Protein AF-A0A1X1D339-F1 (afdb_monomer_lite)

Secondary structure (DSSP, 8-state):
------------------SEEEEEEPPGGGSS--S-HHHHHHHHHHHHTT------SS-HHHHHHHHHHHHHHHHHHGGGS-HHHHHHSTT-EEEEEEE-TT--TT--PPPEEEE-TTSGGGGSHHHHHHHHHHHHHHHH-GGGSPPHHHHHTT--EEEEEEEEE-

Foldseek 3Di:
DDDDDPDDDPPPPPVPPPWFKDKDFDAPVPVLHDDAVVVVVVVVVCVVVVVDDCPDPDDPLLVVLLVQLRVVLRVQLGVVDDPVLLVVCAFQKFKKKFFPPPDDLPDPQFTAIDGSVNHPSCPDPSNVVSRVSSRVCSRPDPSNGRGSSNVVVPHGITMMMMGGHD

pLDDT: mean 77.89, std 17.39, range [32.56, 94.94]

Sequence (166 aa):
MKKVVVGALLLLATSSASAGLKIYQAPQDWLRSTGSAEEVRSYISDVDAGKFSSDSAYSPEVLKGINTYINALKTKIAPTFSAQDYKAFDNTLCKVSITTANTSPDDKSPPSVLSLNDFPENSRTGCIELTKNIEKLVGSSAELGFPASVKDNGLLSIDLIVSFTK

Radius of gyration: 19.2 Å; chains: 1; bounding box: 56×36×62 Å

Organism: NCBI:txid1076550

Structure (mmCIF, N/CA/C/O backbone):
data_AF-A0A1X1D339-F1
#
_entry.id   AF-A0A1X1D339-F1
#
loop_
_atom_site.group_PDB
_atom_site.id
_atom_site.type_symbol
_atom_site.label_atom_id
_atom_site.label_alt_id
_atom_site.label_comp_id
_atom_site.label_asym_id
_atom_site.label_entity_id
_atom_site.label_seq_id
_atom_site.pdbx_PDB_ins_code
_atom_site.Cartn_x
_atom_site.Cartn_y
_atom_site.Cartn_z
_atom_site.occupancy
_atom_site.B_iso_or_equiv
_atom_site.auth_seq_id
_atom_site.auth_comp_id
_atom_site.auth_asym_id
_atom_site.auth_atom_id
_atom_site.pdbx_PDB_model_num
ATOM 1 N N . MET A 1 1 ? 41.239 -20.056 44.310 1.00 40.09 1 MET A N 1
ATOM 2 C CA . MET A 1 1 ? 40.783 -19.754 42.935 1.00 40.09 1 MET A CA 1
ATOM 3 C C . MET A 1 1 ? 39.302 -19.395 42.998 1.00 40.09 1 MET A C 1
ATOM 5 O O . MET A 1 1 ? 38.499 -20.249 43.347 1.00 40.09 1 MET A O 1
ATOM 9 N N . LYS A 1 2 ? 38.958 -18.115 42.801 1.00 32.56 2 LYS A N 1
ATOM 10 C CA . LYS A 1 2 ? 37.579 -17.600 42.884 1.00 32.56 2 LYS A CA 1
ATOM 11 C C . LYS A 1 2 ? 36.835 -17.945 41.589 1.00 32.56 2 LYS A C 1
ATOM 13 O O . LYS A 1 2 ? 37.266 -17.516 40.526 1.00 32.56 2 LYS A O 1
ATOM 18 N N . LYS A 1 3 ? 35.737 -18.700 41.677 1.00 34.25 3 LYS A N 1
ATOM 19 C CA . LYS A 1 3 ? 34.774 -18.858 40.579 1.00 34.25 3 LYS A CA 1
ATOM 20 C C . LYS A 1 3 ? 33.665 -17.833 40.795 1.00 34.25 3 LYS A C 1
ATOM 22 O O . LYS A 1 3 ? 32.948 -17.907 41.787 1.00 34.25 3 LYS A O 1
ATOM 27 N N . VAL A 1 4 ? 33.588 -16.847 39.909 1.00 37.53 4 VAL A N 1
ATOM 28 C CA . VAL A 1 4 ? 32.503 -15.865 39.881 1.00 37.53 4 VAL A CA 1
ATOM 29 C C . VAL A 1 4 ? 31.305 -16.538 39.222 1.00 37.53 4 VAL A C 1
ATOM 31 O O . VAL A 1 4 ? 31.371 -16.927 38.059 1.00 37.53 4 VAL A O 1
ATOM 34 N N . VAL A 1 5 ? 30.228 -16.703 39.984 1.00 40.34 5 VAL A N 1
ATOM 35 C CA . VAL A 1 5 ? 28.902 -17.023 39.453 1.00 40.34 5 VAL A CA 1
ATOM 36 C C . VAL A 1 5 ? 28.328 -15.709 38.934 1.00 40.34 5 VAL A C 1
ATOM 38 O O . VAL A 1 5 ? 27.984 -14.832 39.723 1.00 40.34 5 VAL A O 1
ATOM 41 N N . VAL A 1 6 ? 28.283 -15.541 37.613 1.00 40.81 6 VAL A N 1
ATOM 42 C CA . VAL A 1 6 ? 27.571 -14.422 36.987 1.00 40.81 6 VAL A CA 1
ATOM 43 C C . VAL A 1 6 ? 26.097 -14.806 36.940 1.00 40.81 6 VAL A C 1
ATOM 45 O O . VAL A 1 6 ? 25.675 -15.627 36.129 1.00 40.81 6 VAL A O 1
ATOM 48 N N . GLY A 1 7 ? 25.351 -14.266 37.902 1.00 35.81 7 GLY A N 1
ATOM 49 C CA . GLY A 1 7 ? 23.902 -14.360 37.982 1.00 35.81 7 GLY A CA 1
ATOM 50 C C . GLY A 1 7 ? 23.216 -13.581 36.861 1.00 35.81 7 GLY A C 1
ATOM 51 O O . GLY A 1 7 ? 23.727 -12.584 36.357 1.00 35.81 7 GLY A O 1
ATOM 52 N N . ALA A 1 8 ? 22.051 -14.096 36.487 1.00 42.56 8 ALA A N 1
ATOM 53 C CA . ALA A 1 8 ? 21.194 -13.670 35.398 1.00 42.56 8 ALA A CA 1
ATOM 54 C C . ALA A 1 8 ? 20.855 -12.169 35.374 1.00 42.56 8 ALA A C 1
ATOM 56 O O . ALA A 1 8 ? 20.419 -11.604 36.373 1.00 42.56 8 ALA A O 1
ATOM 57 N N . LEU A 1 9 ? 20.879 -11.594 34.170 1.00 32.91 9 LEU A N 1
ATOM 58 C CA . LEU A 1 9 ? 19.876 -10.625 33.732 1.00 32.91 9 LEU A CA 1
ATOM 59 C C . LEU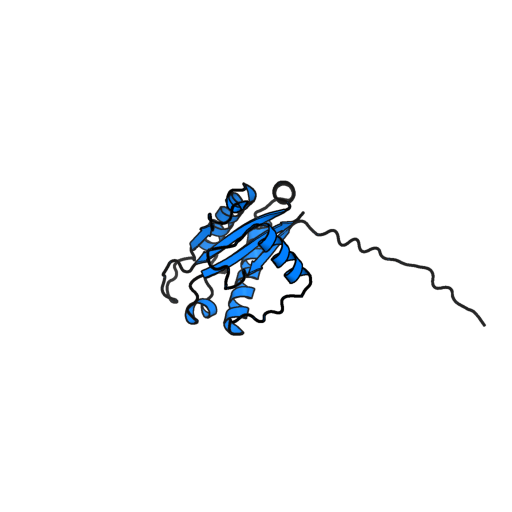 A 1 9 ? 19.319 -11.134 32.393 1.00 32.91 9 LEU A C 1
ATOM 61 O O . LEU A 1 9 ? 19.788 -10.765 31.319 1.00 32.91 9 LEU A O 1
ATOM 65 N N . LEU A 1 10 ? 18.334 -12.037 32.454 1.00 35.88 10 LEU A N 1
ATOM 66 C CA . LEU A 1 10 ? 17.432 -12.236 31.322 1.00 35.88 10 LEU A CA 1
ATOM 67 C C . LEU A 1 10 ? 16.571 -10.973 31.223 1.00 35.88 10 LEU A C 1
ATOM 69 O O . LEU A 1 10 ? 15.518 -10.866 31.848 1.00 35.88 10 LEU A O 1
ATOM 73 N N . LEU A 1 11 ? 17.047 -9.999 30.450 1.00 34.03 11 LEU A N 1
ATOM 74 C CA . LEU A 1 11 ? 16.193 -8.980 29.858 1.00 34.03 11 LEU A CA 1
ATOM 75 C C . LEU A 1 11 ? 15.260 -9.708 28.888 1.00 34.03 11 LEU A C 1
ATOM 77 O O . LEU A 1 11 ? 15.577 -9.894 27.716 1.00 34.03 11 LEU A O 1
ATOM 81 N N . LEU A 1 12 ? 14.115 -10.159 29.402 1.00 36.59 12 LEU A N 1
ATOM 82 C CA . LEU A 1 12 ? 12.940 -10.453 28.594 1.00 36.59 12 LEU A CA 1
ATOM 83 C C . LEU A 1 12 ? 12.499 -9.128 27.965 1.00 36.59 12 LEU A C 1
ATOM 85 O O . LEU A 1 12 ? 11.597 -8.451 28.455 1.00 36.59 12 LEU A O 1
ATOM 89 N N . ALA A 1 13 ? 13.171 -8.747 26.880 1.00 34.91 13 ALA A N 1
ATOM 90 C CA . ALA A 1 13 ? 12.606 -7.875 25.872 1.00 34.91 13 ALA A CA 1
ATOM 91 C C . ALA A 1 13 ? 11.403 -8.624 25.296 1.00 34.91 13 ALA A C 1
ATOM 93 O O . ALA A 1 13 ? 11.489 -9.327 24.293 1.00 34.91 13 ALA A O 1
ATOM 94 N N . THR A 1 14 ? 10.272 -8.521 25.989 1.00 35.84 14 THR A N 1
ATOM 95 C CA . THR A 1 14 ? 8.978 -8.707 25.357 1.00 35.84 14 THR A CA 1
ATOM 96 C C . THR A 1 14 ? 8.899 -7.579 24.343 1.00 35.84 14 THR A C 1
ATOM 98 O O . THR A 1 14 ? 8.638 -6.426 24.675 1.00 35.84 14 THR A O 1
ATOM 101 N N . SER A 1 15 ? 9.277 -7.886 23.103 1.00 36.88 15 SER A N 1
ATOM 102 C CA . SER A 1 15 ? 8.976 -7.046 21.959 1.00 36.88 15 SER A CA 1
ATOM 103 C C . SER A 1 15 ? 7.458 -6.999 21.875 1.00 36.88 15 SER A C 1
ATOM 105 O O . SER A 1 15 ? 6.837 -7.834 21.219 1.00 36.88 15 SER A O 1
ATOM 107 N N . SER A 1 16 ? 6.844 -6.088 22.623 1.00 41.06 16 SER A N 1
ATOM 108 C CA . SER A 1 16 ? 5.473 -5.683 22.389 1.00 41.06 16 SER A CA 1
ATOM 109 C C . SER A 1 16 ? 5.448 -5.265 20.929 1.00 41.06 16 SER A C 1
ATOM 111 O O . SER A 1 16 ? 6.051 -4.249 20.578 1.00 41.06 16 SER A O 1
ATOM 113 N N . ALA A 1 17 ? 4.868 -6.099 20.063 1.00 51.00 17 ALA A N 1
ATOM 114 C CA . ALA A 1 17 ? 4.574 -5.682 18.708 1.00 51.00 17 ALA A CA 1
ATOM 115 C C . ALA A 1 17 ? 3.769 -4.390 18.856 1.00 51.00 17 ALA A C 1
ATOM 117 O O . ALA A 1 17 ? 2.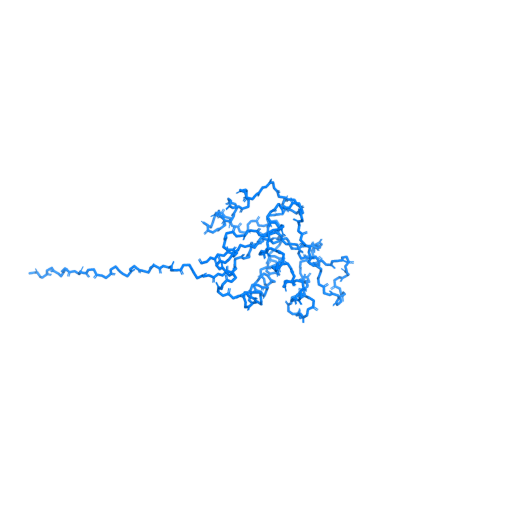736 -4.361 19.519 1.00 51.00 17 ALA A O 1
ATOM 118 N N . SER A 1 18 ? 4.344 -3.278 18.410 1.00 58.38 18 SER A N 1
ATOM 119 C CA . SER A 1 18 ? 3.654 -2.003 18.461 1.00 58.38 18 SER A CA 1
ATOM 120 C C . SER A 1 18 ? 2.535 -2.055 17.432 1.00 58.38 18 SER A C 1
ATOM 122 O O . SER A 1 18 ? 2.822 -2.345 16.265 1.00 58.38 18 SER A O 1
ATOM 124 N N . ALA A 1 19 ? 1.311 -1.724 17.846 1.00 73.62 19 ALA A N 1
ATOM 125 C CA . ALA A 1 19 ? 0.208 -1.464 16.936 1.00 73.62 19 ALA A CA 1
ATOM 126 C C . ALA A 1 19 ? 0.679 -0.630 15.735 1.00 73.62 19 ALA A C 1
ATOM 128 O O . ALA A 1 19 ? 1.401 0.359 15.898 1.00 73.62 19 ALA A O 1
ATOM 129 N N . GLY A 1 20 ? 0.310 -1.035 14.526 1.00 86.38 20 GLY A N 1
ATOM 130 C CA . GLY A 1 20 ? 0.813 -0.411 13.318 1.00 86.38 20 GLY A CA 1
ATOM 131 C C . GLY A 1 20 ? 0.257 -0.992 12.027 1.00 86.38 20 GLY A C 1
ATOM 132 O O . GLY A 1 20 ? -0.498 -1.964 12.004 1.00 86.38 20 GLY A O 1
ATOM 133 N N . LEU A 1 21 ? 0.655 -0.346 10.932 1.00 89.81 21 LEU A N 1
ATOM 134 C CA . LEU A 1 21 ? 0.445 -0.820 9.571 1.00 89.81 21 LEU A CA 1
ATOM 135 C C . LEU A 1 21 ? 1.736 -1.441 9.049 1.00 89.81 21 LEU A C 1
ATOM 137 O O . LEU A 1 21 ? 2.795 -0.798 9.023 1.00 89.81 21 LEU A O 1
ATOM 141 N N . LYS A 1 22 ? 1.636 -2.675 8.566 1.00 91.25 22 LYS A N 1
ATOM 142 C CA . LYS A 1 22 ? 2.656 -3.274 7.709 1.00 91.25 22 LYS A CA 1
ATOM 143 C C . LYS A 1 22 ? 2.188 -3.181 6.262 1.00 91.25 22 LYS A C 1
ATOM 145 O O . LYS A 1 22 ? 1.037 -3.485 5.969 1.00 91.25 22 LYS A O 1
ATOM 150 N N . ILE A 1 23 ? 3.073 -2.730 5.379 1.00 91.56 23 ILE A N 1
ATOM 151 C CA . ILE A 1 23 ? 2.812 -2.609 3.945 1.00 91.56 23 ILE A CA 1
ATOM 152 C C . ILE A 1 23 ? 3.854 -3.456 3.233 1.00 91.56 23 ILE A C 1
ATOM 154 O O . ILE A 1 23 ? 5.052 -3.263 3.436 1.00 91.56 23 ILE A O 1
ATOM 158 N N . TYR A 1 24 ? 3.378 -4.378 2.413 1.00 88.56 24 TYR A N 1
ATOM 159 C CA . TYR A 1 24 ? 4.169 -5.301 1.625 1.00 88.56 24 TYR A CA 1
ATOM 160 C C . TYR A 1 24 ? 3.910 -5.031 0.151 1.00 88.56 24 TYR A C 1
ATOM 162 O O . TYR A 1 24 ? 2.784 -4.733 -0.249 1.00 88.56 24 TYR A O 1
ATOM 170 N N . GLN A 1 25 ? 4.942 -5.179 -0.668 1.00 87.38 25 GLN A N 1
ATOM 171 C CA . GLN A 1 25 ? 4.748 -5.328 -2.101 1.00 87.38 25 GLN A CA 1
ATOM 172 C C . GLN A 1 25 ? 4.062 -6.676 -2.367 1.00 87.38 25 GLN A C 1
ATOM 174 O O . GLN A 1 25 ? 4.444 -7.679 -1.765 1.00 87.38 25 GLN A O 1
ATOM 179 N N . ALA A 1 26 ? 3.052 -6.715 -3.233 1.00 83.75 26 ALA A N 1
ATOM 180 C CA . ALA A 1 26 ? 2.465 -7.975 -3.677 1.00 83.75 26 ALA A CA 1
ATOM 181 C C . ALA A 1 26 ? 3.392 -8.685 -4.692 1.00 83.75 26 ALA A C 1
ATOM 183 O O . ALA A 1 26 ? 4.073 -8.004 -5.468 1.00 83.75 26 ALA A O 1
ATOM 184 N N . PRO A 1 27 ? 3.408 -10.030 -4.726 1.00 79.06 27 PRO A N 1
ATOM 185 C CA . PRO A 1 27 ? 4.054 -10.793 -5.795 1.00 79.06 27 PRO A CA 1
ATOM 186 C C . PRO A 1 27 ? 3.586 -10.361 -7.197 1.00 79.06 27 PRO A C 1
ATOM 188 O O . PRO A 1 27 ? 2.443 -9.941 -7.380 1.00 79.06 27 PRO A O 1
ATOM 191 N N . GLN A 1 28 ? 4.458 -10.449 -8.208 1.00 71.38 28 GLN A N 1
ATOM 192 C CA . GLN A 1 28 ? 4.129 -10.023 -9.582 1.00 71.38 28 GLN A CA 1
ATOM 193 C C . GLN A 1 28 ? 3.024 -10.865 -10.231 1.00 71.38 28 GLN A C 1
ATOM 195 O O . GLN A 1 28 ? 2.207 -10.356 -10.990 1.00 71.38 28 GLN A O 1
ATOM 200 N N . ASP A 1 29 ? 2.984 -12.158 -9.943 1.00 69.06 29 ASP A N 1
ATOM 201 C CA . ASP A 1 29 ? 1.944 -13.078 -10.401 1.00 69.06 29 ASP A CA 1
ATOM 202 C C . ASP A 1 29 ? 0.590 -12.816 -9.721 1.00 69.06 29 ASP A C 1
ATOM 204 O O . ASP A 1 29 ? -0.437 -13.333 -10.155 1.00 69.06 29 ASP A O 1
ATOM 208 N N . TRP A 1 30 ? 0.568 -11.964 -8.691 1.00 72.31 30 TRP A N 1
ATOM 209 C CA . TRP A 1 30 ? -0.633 -11.538 -7.976 1.00 72.31 30 TRP A CA 1
ATOM 210 C C . TRP A 1 30 ? -1.178 -10.198 -8.480 1.00 72.31 30 TRP A C 1
ATOM 212 O O . TRP A 1 30 ? -2.027 -9.585 -7.820 1.00 72.31 30 TRP A O 1
ATOM 222 N N . LEU A 1 31 ? -0.725 -9.732 -9.649 1.00 62.09 31 LEU A N 1
ATOM 223 C CA . LEU A 1 31 ? -1.280 -8.548 -10.297 1.00 62.09 31 LEU A CA 1
ATOM 224 C C . LEU A 1 31 ? -2.792 -8.722 -10.484 1.00 62.09 31 LEU A C 1
ATOM 226 O O . LEU A 1 31 ? -3.249 -9.615 -11.197 1.00 62.09 31 LEU A O 1
ATOM 230 N N . ARG A 1 32 ? -3.578 -7.859 -9.829 1.00 55.31 32 ARG A N 1
ATOM 231 C CA . ARG A 1 32 ? -5.055 -7.804 -9.921 1.00 55.31 32 ARG A CA 1
ATOM 232 C C . ARG A 1 32 ? -5.838 -9.078 -9.553 1.00 55.31 32 ARG A C 1
ATOM 234 O O . ARG A 1 32 ? -7.058 -9.022 -9.559 1.00 55.31 32 ARG A O 1
ATOM 241 N N . SER A 1 33 ? -5.200 -10.177 -9.147 1.00 56.25 33 SER A N 1
ATOM 242 C CA . SER A 1 33 ? -5.882 -11.359 -8.590 1.00 56.25 33 SER A CA 1
ATOM 243 C C . SER A 1 33 ? -5.047 -12.008 -7.483 1.00 56.25 33 SER A C 1
ATOM 245 O O . SER A 1 33 ? -3.828 -11.878 -7.462 1.00 56.25 33 SER A O 1
ATOM 247 N N . THR A 1 34 ? -5.697 -12.618 -6.500 1.00 59.88 34 THR A N 1
ATOM 248 C CA . THR A 1 34 ? -5.060 -13.357 -5.394 1.00 59.88 34 THR A CA 1
ATOM 249 C C . THR A 1 34 ? -5.985 -14.496 -5.021 1.00 59.88 34 THR A C 1
ATOM 251 O O . THR A 1 34 ? -7.188 -14.262 -4.920 1.00 59.88 34 THR A O 1
ATOM 254 N N . GLY A 1 35 ? -5.440 -15.698 -4.828 1.00 60.91 35 GLY A N 1
ATOM 255 C CA . GLY A 1 35 ? -6.247 -16.908 -4.676 1.00 60.91 35 GLY A CA 1
ATOM 256 C C . GLY A 1 35 ? -7.069 -16.967 -3.382 1.00 60.91 35 GLY A C 1
ATOM 257 O O . GLY A 1 35 ? -8.169 -17.514 -3.403 1.00 60.91 35 GLY A O 1
ATOM 258 N N . SER A 1 36 ? -6.604 -16.363 -2.278 1.00 76.56 36 SER A N 1
ATOM 259 C CA . SER A 1 36 ? -7.297 -16.393 -0.979 1.00 76.56 36 SER A CA 1
ATOM 260 C C . SER A 1 36 ? -6.613 -15.522 0.087 1.00 76.56 36 SER A C 1
ATOM 262 O O . SER A 1 36 ? -5.488 -15.051 -0.089 1.00 76.56 36 SER A O 1
ATOM 264 N N . ALA A 1 37 ? -7.277 -15.309 1.227 1.00 82.31 37 ALA A N 1
ATOM 265 C CA . ALA A 1 37 ? -6.675 -14.616 2.366 1.00 82.31 37 ALA A CA 1
ATOM 266 C C . ALA A 1 37 ? -5.644 -15.485 3.107 1.00 82.31 37 ALA A C 1
ATOM 268 O O . ALA A 1 37 ? -4.703 -14.967 3.707 1.00 82.31 37 ALA A O 1
ATOM 269 N N . GLU A 1 38 ? -5.801 -16.804 3.060 1.00 85.12 38 GLU A N 1
ATOM 270 C CA . GLU A 1 38 ? -4.864 -17.791 3.588 1.00 85.12 38 GLU A CA 1
ATOM 271 C C . GLU A 1 38 ? -3.516 -17.719 2.863 1.00 85.12 38 GLU A C 1
ATOM 273 O O . GLU A 1 38 ? -2.473 -17.661 3.516 1.00 85.12 38 GLU A O 1
ATOM 278 N N . GLU A 1 39 ? -3.524 -17.633 1.530 1.00 84.56 39 GLU A N 1
ATOM 279 C CA . GLU A 1 39 ? -2.301 -17.451 0.739 1.00 84.56 39 GLU A CA 1
ATOM 280 C C . GLU A 1 39 ? -1.605 -16.131 1.072 1.00 84.56 39 GLU A C 1
ATOM 282 O O . GLU A 1 39 ? -0.391 -16.111 1.277 1.00 84.56 39 GLU A O 1
ATOM 287 N N . VAL A 1 40 ? -2.362 -15.037 1.215 1.00 86.25 40 VAL A N 1
ATOM 288 C CA . VAL A 1 40 ? -1.809 -13.734 1.622 1.00 86.25 40 VAL A CA 1
ATOM 289 C C . VAL A 1 40 ? -1.160 -13.816 3.010 1.00 86.25 40 VAL A C 1
ATOM 291 O O . VAL A 1 40 ? -0.065 -13.286 3.204 1.00 86.25 40 VAL A O 1
ATOM 294 N N . ARG A 1 41 ? -1.785 -14.507 3.974 1.00 88.00 41 ARG A N 1
ATOM 295 C CA . ARG A 1 41 ? -1.204 -14.727 5.313 1.00 88.00 41 ARG A CA 1
ATOM 296 C C . ARG A 1 41 ? 0.080 -15.547 5.254 1.00 88.00 41 ARG A C 1
ATOM 298 O O . ARG A 1 41 ? 1.045 -15.191 5.928 1.00 88.00 41 ARG A O 1
ATOM 305 N N . SER A 1 42 ? 0.100 -16.614 4.455 1.00 87.88 42 SER A N 1
ATOM 306 C CA . SER A 1 42 ? 1.299 -17.438 4.262 1.00 87.88 42 SER A CA 1
ATOM 307 C C . SER A 1 42 ? 2.441 -16.611 3.678 1.00 87.88 42 SER A C 1
ATOM 309 O O . SER A 1 42 ? 3.545 -16.629 4.216 1.00 87.88 42 SER A O 1
ATOM 311 N N . TYR A 1 43 ? 2.154 -15.818 2.642 1.00 86.25 43 TYR A N 1
ATOM 312 C CA . TYR A 1 43 ? 3.119 -14.908 2.033 1.00 86.25 43 TYR A CA 1
ATOM 313 C C . TYR A 1 43 ? 3.710 -13.932 3.057 1.00 86.25 43 TYR A C 1
ATOM 315 O O . TYR A 1 43 ? 4.928 -13.854 3.198 1.00 86.25 43 TYR A O 1
ATOM 323 N N . ILE A 1 44 ? 2.863 -13.239 3.827 1.00 87.38 44 ILE A N 1
ATOM 324 C CA . ILE A 1 44 ? 3.317 -12.313 4.877 1.00 87.38 44 ILE A CA 1
ATOM 325 C C . ILE A 1 44 ? 4.216 -13.031 5.890 1.00 87.38 44 ILE A C 1
ATOM 327 O O . ILE A 1 44 ? 5.275 -12.514 6.243 1.00 87.38 44 ILE A O 1
ATOM 331 N N . SER A 1 45 ? 3.816 -14.223 6.342 1.00 88.69 45 SER A N 1
ATOM 332 C CA . SER A 1 45 ? 4.594 -15.009 7.303 1.00 88.69 45 SER A CA 1
ATOM 333 C C . SER A 1 45 ? 5.973 -15.384 6.760 1.00 88.69 45 SER A C 1
ATOM 335 O O . SER A 1 45 ? 6.948 -15.379 7.511 1.00 88.69 45 SER A O 1
ATOM 337 N N . ASP A 1 46 ? 6.070 -15.731 5.480 1.00 87.56 46 ASP A N 1
ATOM 338 C CA . ASP A 1 46 ? 7.336 -16.089 4.847 1.00 87.56 46 ASP A CA 1
ATOM 339 C C . ASP A 1 46 ? 8.230 -14.863 4.607 1.00 87.56 46 ASP A C 1
ATOM 341 O O . ASP A 1 46 ? 9.445 -14.949 4.809 1.00 87.56 46 ASP A O 1
ATOM 345 N N . VAL A 1 47 ? 7.650 -13.710 4.249 1.00 84.75 47 VAL A N 1
ATOM 346 C CA . VAL A 1 47 ? 8.384 -12.437 4.135 1.00 84.75 47 VAL A CA 1
ATOM 347 C C . VAL A 1 47 ? 8.938 -12.008 5.493 1.00 84.75 47 VAL A C 1
ATOM 349 O O . VAL A 1 47 ? 10.130 -11.724 5.599 1.00 84.75 47 VAL A O 1
ATOM 352 N N . ASP A 1 48 ? 8.115 -12.014 6.544 1.00 86.12 48 ASP A N 1
ATOM 353 C CA . ASP A 1 48 ? 8.539 -11.656 7.905 1.00 86.12 48 ASP A CA 1
ATOM 354 C C . ASP A 1 48 ? 9.613 -12.624 8.446 1.00 86.12 48 ASP A C 1
ATOM 356 O O . ASP A 1 48 ? 10.469 -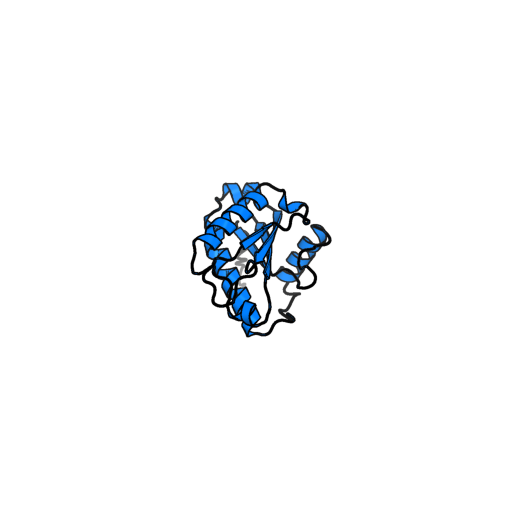12.226 9.236 1.00 86.12 48 ASP A O 1
ATOM 360 N N . ALA A 1 49 ? 9.613 -13.882 7.989 1.00 87.25 49 ALA A N 1
ATOM 361 C CA . ALA A 1 49 ? 10.645 -14.874 8.296 1.00 87.25 49 ALA A CA 1
ATOM 362 C C . ALA A 1 49 ? 11.925 -14.732 7.443 1.00 87.25 49 ALA A C 1
ATOM 364 O O . ALA A 1 49 ? 12.839 -15.546 7.581 1.00 87.25 49 ALA A O 1
ATOM 365 N N . GLY A 1 50 ? 11.999 -13.737 6.552 1.00 82.31 50 GLY A N 1
ATOM 366 C CA . GLY A 1 50 ? 13.144 -13.506 5.669 1.00 82.31 50 GLY A CA 1
ATOM 367 C C . GLY A 1 50 ? 13.326 -14.571 4.584 1.00 82.31 50 GLY A C 1
ATOM 368 O O . GLY A 1 50 ? 14.408 -14.673 4.012 1.00 82.31 50 GLY A O 1
ATOM 369 N N . LYS A 1 51 ? 12.296 -15.382 4.305 1.00 77.25 51 LYS A N 1
ATOM 370 C CA . LYS A 1 51 ? 12.352 -16.446 3.287 1.00 77.25 51 LYS A CA 1
ATOM 371 C C . LYS A 1 51 ? 12.164 -15.927 1.865 1.00 77.25 51 LYS A C 1
ATOM 373 O O . LYS A 1 51 ? 12.471 -16.639 0.916 1.00 77.25 51 LYS A O 1
ATOM 378 N N . PH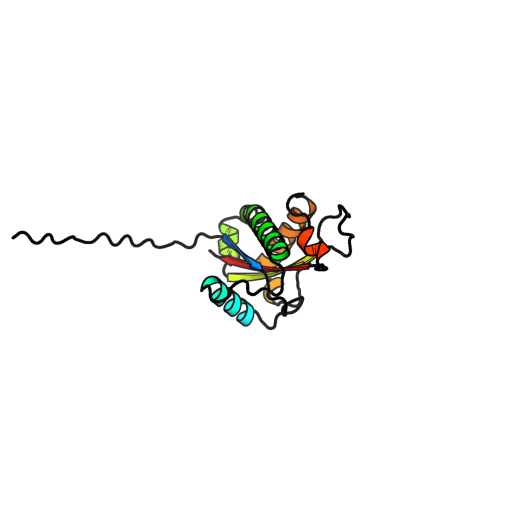E A 1 52 ? 11.676 -14.700 1.725 1.00 67.06 52 PHE A N 1
ATOM 379 C CA . PHE A 1 52 ? 11.682 -13.971 0.467 1.00 67.06 52 PHE A CA 1
ATOM 380 C C . PHE A 1 52 ? 12.886 -13.027 0.455 1.00 67.06 52 PHE A C 1
ATOM 382 O O . PHE A 1 52 ? 12.876 -11.991 1.123 1.00 67.06 52 PHE A O 1
ATOM 389 N N . SER A 1 53 ? 13.930 -13.371 -0.303 1.00 55.03 53 SER A N 1
ATOM 390 C CA . SER A 1 53 ? 14.853 -12.352 -0.802 1.00 55.03 53 SER A CA 1
ATOM 391 C C . SER A 1 53 ? 14.129 -11.556 -1.880 1.00 55.03 53 SER A C 1
ATOM 393 O O . SER A 1 53 ? 13.223 -12.065 -2.543 1.00 55.03 53 SER A O 1
ATOM 395 N N . SER A 1 54 ? 14.506 -10.294 -2.069 1.00 51.34 54 SER A N 1
ATOM 396 C CA . SER A 1 54 ? 14.082 -9.514 -3.228 1.00 51.34 54 SER A CA 1
ATOM 397 C C . SER A 1 54 ? 14.717 -10.080 -4.509 1.00 51.34 54 SER A C 1
ATOM 399 O O . SER A 1 54 ? 15.420 -9.366 -5.217 1.00 51.34 54 SER A O 1
ATOM 401 N N . ASP A 1 55 ? 14.456 -11.342 -4.842 1.00 44.12 55 ASP A N 1
ATOM 402 C CA . ASP A 1 55 ? 14.657 -11.934 -6.168 1.00 44.12 55 ASP A CA 1
ATOM 403 C C . ASP A 1 55 ? 13.544 -11.425 -7.091 1.00 44.12 55 ASP A C 1
ATOM 405 O O . ASP A 1 55 ? 12.893 -12.157 -7.834 1.00 44.12 55 ASP A O 1
ATOM 409 N N . SER A 1 56 ? 13.248 -10.130 -6.980 1.00 58.03 56 SER A N 1
ATOM 410 C CA . SER A 1 56 ? 12.224 -9.515 -7.784 1.00 58.03 56 SER A CA 1
ATOM 411 C C . SER A 1 56 ? 12.717 -9.540 -9.221 1.00 58.03 56 SER A C 1
ATOM 413 O O . SER A 1 56 ? 13.852 -9.145 -9.487 1.00 58.03 56 SER A O 1
ATOM 415 N N . ALA A 1 57 ? 11.845 -9.883 -10.160 1.00 63.75 57 ALA A N 1
ATOM 416 C CA . ALA A 1 57 ? 12.105 -9.703 -11.584 1.00 63.75 57 ALA A CA 1
ATOM 417 C C . ALA A 1 57 ? 12.270 -8.217 -11.996 1.00 63.75 57 ALA A C 1
ATOM 419 O O . ALA A 1 57 ? 12.324 -7.900 -13.181 1.00 63.75 57 ALA A O 1
ATOM 420 N N . TYR A 1 58 ? 12.330 -7.290 -11.033 1.00 77.19 58 TYR A N 1
ATOM 421 C CA . TYR A 1 58 ? 12.565 -5.873 -11.244 1.00 77.19 58 TYR A CA 1
ATOM 422 C C . TYR A 1 58 ? 14.049 -5.525 -11.168 1.00 77.19 58 TYR A C 1
ATOM 424 O O . TYR A 1 58 ? 14.812 -6.085 -10.380 1.00 77.19 58 TYR A O 1
ATOM 432 N N . SER A 1 59 ? 14.450 -4.529 -11.957 1.00 85.50 59 SER A N 1
ATOM 433 C CA . SER A 1 59 ? 15.784 -3.951 -11.850 1.00 85.50 59 SER A CA 1
ATOM 434 C C . SER A 1 59 ? 15.994 -3.301 -10.468 1.00 85.50 59 SER A C 1
ATOM 436 O O . SER A 1 59 ? 15.027 -2.864 -9.829 1.00 85.50 59 SER A O 1
ATOM 438 N N . PRO A 1 60 ? 17.249 -3.166 -9.997 1.00 87.19 60 PRO A N 1
ATOM 439 C CA . PRO A 1 60 ? 17.547 -2.507 -8.722 1.00 87.19 60 PRO A CA 1
ATOM 440 C C . PRO A 1 60 ? 16.973 -1.086 -8.605 1.00 87.19 60 PRO A C 1
ATOM 442 O O . PRO A 1 60 ? 16.609 -0.642 -7.516 1.00 87.19 60 PRO A O 1
ATOM 445 N N . GL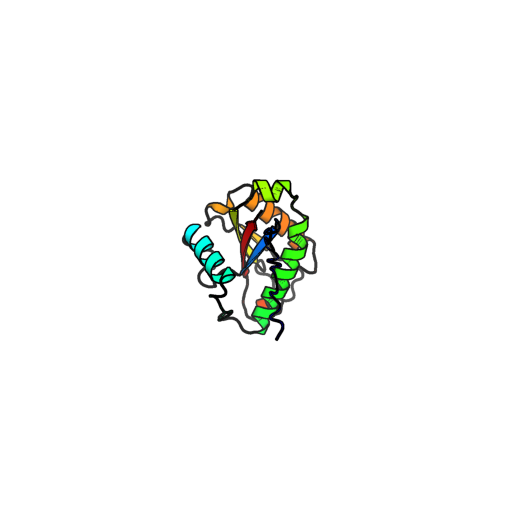U A 1 61 ? 16.870 -0.368 -9.724 1.00 87.06 61 GLU A N 1
ATOM 446 C CA . GLU A 1 61 ? 16.328 0.989 -9.774 1.00 87.06 61 GLU A CA 1
ATOM 447 C C . GLU A 1 61 ? 14.808 1.024 -9.556 1.00 87.06 61 GLU A C 1
ATOM 449 O O . GLU A 1 61 ? 14.304 1.842 -8.778 1.00 87.06 61 GLU A O 1
ATOM 454 N N . VAL A 1 62 ? 14.083 0.098 -10.189 1.00 87.12 62 VAL A N 1
ATOM 455 C CA . VAL A 1 62 ? 12.638 -0.081 -9.994 1.00 87.12 62 VAL A CA 1
ATOM 456 C C . VAL A 1 62 ? 12.358 -0.478 -8.547 1.00 87.12 62 VAL A C 1
ATOM 458 O O . VAL A 1 62 ? 11.530 0.150 -7.889 1.00 87.12 62 VAL A O 1
ATOM 461 N N . LEU A 1 63 ? 13.103 -1.450 -8.011 1.00 86.50 63 LEU A N 1
ATOM 462 C CA . LEU A 1 63 ? 13.000 -1.868 -6.611 1.00 86.50 63 LEU A CA 1
ATOM 463 C C . LEU A 1 63 ? 13.204 -0.707 -5.639 1.00 86.50 63 LEU A C 1
ATOM 465 O O . LEU A 1 63 ? 12.427 -0.524 -4.700 1.00 86.50 63 LEU A O 1
ATOM 469 N N . LYS A 1 64 ? 14.243 0.101 -5.862 1.00 88.94 64 LYS A N 1
ATOM 470 C CA . LYS A 1 64 ? 14.512 1.284 -5.042 1.00 88.94 64 LYS A CA 1
ATOM 471 C C . LYS A 1 64 ? 13.351 2.279 -5.107 1.00 88.94 64 LYS A C 1
ATOM 473 O O . LYS A 1 64 ? 12.973 2.821 -4.066 1.00 88.94 64 LYS A O 1
ATOM 478 N N . GLY A 1 65 ? 12.774 2.495 -6.290 1.00 89.19 65 GLY A N 1
ATOM 479 C CA . GLY A 1 65 ? 11.597 3.344 -6.484 1.00 89.19 65 GLY A CA 1
ATOM 480 C C . GLY A 1 65 ? 10.383 2.849 -5.696 1.00 89.19 65 GLY A C 1
ATOM 481 O O . GLY A 1 65 ? 9.809 3.611 -4.916 1.00 89.19 65 GLY A O 1
ATOM 482 N N . ILE A 1 66 ? 10.047 1.561 -5.822 1.00 88.88 66 ILE A N 1
ATOM 483 C CA . ILE A 1 66 ? 8.929 0.928 -5.102 1.00 88.88 66 ILE A CA 1
ATOM 484 C C . ILE A 1 66 ? 9.133 1.020 -3.586 1.00 88.88 66 ILE A C 1
ATOM 486 O O . ILE A 1 66 ? 8.241 1.472 -2.871 1.00 88.88 66 ILE A O 1
ATOM 490 N N . ASN A 1 67 ? 10.316 0.661 -3.085 1.00 89.62 67 ASN A N 1
ATOM 491 C CA . ASN A 1 67 ? 10.607 0.699 -1.650 1.00 89.62 67 ASN A CA 1
ATOM 492 C C . ASN A 1 67 ? 10.544 2.122 -1.083 1.00 89.62 67 ASN A C 1
ATOM 494 O O . ASN A 1 67 ? 10.025 2.335 0.013 1.00 89.62 67 ASN A O 1
ATOM 498 N N . THR A 1 68 ? 11.039 3.110 -1.833 1.00 91.12 68 THR A N 1
ATOM 499 C CA . THR A 1 68 ? 10.942 4.525 -1.444 1.00 91.12 68 THR A CA 1
ATOM 500 C C . THR A 1 68 ? 9.480 4.953 -1.341 1.00 91.12 68 THR A C 1
ATOM 502 O O . THR A 1 68 ? 9.087 5.552 -0.341 1.00 91.12 68 THR A O 1
ATOM 505 N N . TYR A 1 69 ? 8.663 4.576 -2.326 1.00 90.50 69 TYR A N 1
ATOM 506 C CA . TYR A 1 69 ? 7.231 4.858 -2.335 1.00 90.50 69 TYR A CA 1
ATOM 507 C C . TYR A 1 69 ? 6.500 4.208 -1.154 1.00 90.50 69 TYR A C 1
ATOM 509 O O . TYR A 1 69 ? 5.775 4.887 -0.430 1.00 90.50 69 TYR A O 1
ATOM 517 N N . ILE A 1 70 ? 6.727 2.913 -0.906 1.00 91.38 70 ILE A N 1
ATOM 518 C CA . ILE A 1 70 ? 6.115 2.178 0.213 1.00 91.38 70 ILE A CA 1
ATOM 519 C C . ILE A 1 70 ? 6.482 2.820 1.554 1.00 91.38 70 ILE A C 1
ATOM 521 O O . ILE A 1 70 ? 5.612 2.998 2.407 1.00 91.38 70 ILE A O 1
ATOM 525 N N . ASN A 1 71 ? 7.743 3.215 1.743 1.00 91.56 71 ASN A N 1
ATOM 526 C CA . ASN A 1 71 ? 8.189 3.874 2.971 1.00 91.56 71 ASN A CA 1
ATOM 527 C C . ASN A 1 71 ? 7.535 5.249 3.168 1.00 91.56 71 ASN A C 1
ATOM 529 O O . ASN A 1 71 ? 7.100 5.571 4.280 1.00 91.56 71 ASN A O 1
ATOM 533 N N . ALA A 1 72 ? 7.425 6.046 2.101 1.00 91.81 72 ALA A N 1
ATOM 534 C CA . ALA A 1 72 ? 6.726 7.327 2.135 1.00 91.81 72 ALA A CA 1
ATOM 535 C C . ALA A 1 72 ? 5.238 7.138 2.465 1.00 91.81 72 ALA A C 1
ATOM 537 O O . ALA A 1 72 ? 4.710 7.812 3.355 1.00 91.81 72 ALA A O 1
ATOM 538 N N . LEU A 1 73 ? 4.581 6.171 1.815 1.00 92.62 73 LEU A N 1
ATOM 539 C CA . LEU A 1 73 ? 3.185 5.831 2.068 1.00 92.62 73 LEU A CA 1
ATOM 540 C C . LEU A 1 73 ? 2.987 5.407 3.521 1.00 92.62 73 LEU A C 1
ATOM 542 O O . LEU A 1 73 ? 2.166 6.009 4.207 1.00 92.62 73 LEU A O 1
ATOM 546 N N . LYS A 1 74 ? 3.780 4.447 4.017 1.00 92.38 74 LYS A N 1
ATOM 547 C CA . LYS A 1 74 ? 3.725 3.945 5.399 1.00 92.38 74 LYS A CA 1
ATOM 548 C C . LYS A 1 74 ? 3.821 5.076 6.422 1.00 92.38 74 LYS A C 1
ATOM 550 O O . LYS A 1 74 ? 3.021 5.133 7.353 1.00 92.38 74 LYS A O 1
ATOM 555 N N . THR A 1 75 ? 4.771 5.986 6.226 1.00 91.25 75 THR A N 1
ATOM 556 C CA . THR A 1 75 ? 5.010 7.121 7.129 1.00 91.25 75 THR A CA 1
ATOM 557 C C . THR A 1 75 ? 3.811 8.068 7.190 1.00 91.25 75 THR A C 1
ATOM 559 O O . THR A 1 75 ? 3.516 8.622 8.246 1.00 91.25 75 THR A O 1
ATOM 562 N N . LYS A 1 76 ? 3.096 8.244 6.074 1.00 92.38 76 LYS A N 1
ATOM 563 C CA . LYS A 1 76 ? 1.958 9.167 5.971 1.00 92.38 76 LYS A CA 1
ATOM 564 C C . LYS A 1 76 ? 0.617 8.545 6.342 1.00 92.38 76 LYS A C 1
ATOM 566 O O . LYS A 1 76 ? -0.242 9.258 6.847 1.00 92.38 76 LYS A O 1
ATOM 571 N N . ILE A 1 77 ? 0.433 7.250 6.091 1.00 93.50 77 ILE A N 1
ATOM 572 C CA . ILE A 1 77 ? -0.826 6.547 6.356 1.00 93.50 77 ILE A CA 1
ATOM 573 C C . ILE A 1 77 ? -0.941 6.095 7.814 1.00 93.50 77 ILE A C 1
ATOM 575 O O . ILE A 1 77 ? -2.019 6.165 8.387 1.00 93.50 77 ILE A O 1
ATOM 579 N N . ALA A 1 78 ? 0.153 5.688 8.467 1.00 91.44 78 ALA A N 1
ATOM 580 C CA . ALA A 1 78 ? 0.086 5.225 9.855 1.00 91.44 78 ALA A CA 1
ATOM 581 C C . ALA A 1 78 ? -0.515 6.260 10.841 1.00 91.44 78 ALA A C 1
ATOM 583 O O . ALA A 1 78 ? -1.319 5.861 11.686 1.00 91.44 78 ALA A O 1
ATOM 584 N N . PRO A 1 79 ? -0.224 7.574 10.735 1.00 91.50 79 PRO A N 1
ATOM 585 C CA . PRO A 1 79 ? -0.828 8.592 11.597 1.00 91.50 79 PRO A CA 1
ATOM 586 C C . PRO A 1 79 ? -2.317 8.864 11.341 1.00 91.50 79 PRO A C 1
ATOM 588 O O . PRO A 1 79 ? -2.933 9.570 12.135 1.00 91.50 79 PRO A O 1
ATOM 591 N N . THR A 1 80 ? -2.909 8.359 10.248 1.00 93.94 80 THR A N 1
ATOM 592 C CA . THR A 1 80 ? -4.342 8.571 9.965 1.00 93.94 80 THR A CA 1
ATOM 593 C C . THR A 1 80 ? -5.248 7.639 10.766 1.00 93.94 80 THR A C 1
ATOM 595 O O . THR A 1 80 ? -6.463 7.787 10.699 1.00 93.94 80 THR A O 1
ATOM 598 N N . PHE A 1 81 ? -4.669 6.682 11.496 1.00 93.38 81 PHE A N 1
ATOM 599 C CA . PHE A 1 81 ? -5.377 5.703 12.312 1.00 93.38 81 PHE A CA 1
ATOM 600 C C . PHE A 1 81 ? -5.034 5.884 13.789 1.00 93.38 81 PHE A C 1
ATOM 602 O O . PHE A 1 81 ? -3.872 6.041 14.170 1.00 93.38 81 PHE A O 1
ATOM 609 N N . SER A 1 82 ? -6.058 5.849 14.633 1.00 92.88 82 SER A N 1
ATOM 610 C CA . SER A 1 82 ? -5.927 5.900 16.084 1.00 92.88 82 SER A CA 1
ATOM 611 C C . SER A 1 82 ? -5.583 4.528 16.670 1.00 92.88 82 SER A C 1
ATOM 613 O O . SER A 1 82 ? -5.776 3.486 16.047 1.00 92.88 82 SER A O 1
ATOM 615 N N . ALA A 1 83 ? -5.144 4.499 17.931 1.00 90.94 83 ALA A N 1
ATOM 616 C CA . ALA A 1 83 ? -4.945 3.244 18.663 1.00 90.94 83 ALA A CA 1
ATOM 617 C C . ALA A 1 83 ? -6.224 2.382 18.745 1.00 90.94 83 ALA A C 1
ATOM 619 O O . ALA A 1 83 ? -6.144 1.154 18.809 1.00 90.94 83 ALA A O 1
ATOM 620 N N . GLN A 1 84 ? -7.405 3.012 18.742 1.00 92.38 84 GLN A N 1
ATOM 621 C CA . GLN A 1 84 ? -8.680 2.298 18.728 1.00 92.38 84 GLN A CA 1
ATOM 622 C C . GLN A 1 84 ? -8.936 1.642 17.369 1.00 92.38 84 GLN A C 1
ATOM 624 O O . GLN A 1 84 ? -9.383 0.496 17.345 1.00 92.38 84 GLN A O 1
ATOM 629 N N . ASP A 1 85 ? -8.578 2.311 16.275 1.00 93.75 85 ASP A N 1
ATOM 630 C CA . ASP A 1 85 ? -8.697 1.768 14.918 1.00 93.75 85 ASP A CA 1
ATOM 631 C C . ASP A 1 85 ? -7.772 0.564 14.739 1.00 93.75 85 ASP A C 1
ATOM 633 O O . ASP A 1 85 ? -8.214 -0.494 14.302 1.00 93.75 85 ASP A O 1
ATOM 637 N N . TYR A 1 86 ? -6.519 0.659 15.201 1.00 92.12 86 TYR A N 1
ATOM 638 C CA . TYR A 1 86 ? -5.590 -0.477 15.196 1.00 92.12 86 TYR A CA 1
ATOM 639 C C . TYR A 1 86 ? -6.120 -1.689 15.965 1.00 92.12 86 TYR A C 1
ATOM 641 O O . TYR A 1 86 ? -5.917 -2.827 15.552 1.00 92.12 86 TYR A O 1
ATOM 649 N N . LYS A 1 87 ? -6.837 -1.460 17.070 1.00 91.38 87 LYS A N 1
ATOM 650 C CA . LYS A 1 87 ? -7.488 -2.536 17.823 1.00 91.38 87 LYS A CA 1
ATOM 651 C C . LYS A 1 87 ? -8.726 -3.081 17.105 1.00 91.38 87 LYS A C 1
ATOM 653 O O . LYS A 1 87 ? -8.971 -4.281 17.178 1.00 91.38 87 LYS A O 1
ATOM 658 N N . ALA A 1 88 ? -9.522 -2.222 16.473 1.00 92.69 88 ALA A N 1
ATOM 659 C CA . ALA A 1 88 ? -10.752 -2.605 15.782 1.00 92.69 88 ALA A CA 1
ATOM 660 C C . ALA A 1 88 ? -10.478 -3.358 14.472 1.00 92.69 88 ALA A C 1
ATOM 662 O O . ALA A 1 88 ? -11.237 -4.252 14.101 1.00 92.69 88 ALA A O 1
ATOM 663 N N . PHE A 1 89 ? -9.391 -3.007 13.788 1.00 93.06 89 PHE A N 1
ATOM 664 C CA . PHE A 1 89 ? -9.017 -3.555 12.489 1.00 93.06 89 PHE A CA 1
ATOM 665 C C . PHE A 1 89 ? -7.914 -4.608 12.576 1.00 93.06 89 PHE A C 1
ATOM 667 O O . PHE A 1 89 ? -7.430 -5.045 11.538 1.00 93.06 89 PHE A O 1
ATOM 674 N N . ASP A 1 90 ? -7.536 -5.056 13.772 1.00 90.69 90 ASP A N 1
ATOM 675 C CA . ASP A 1 90 ? -6.503 -6.076 13.958 1.00 90.69 90 ASP A CA 1
ATOM 676 C C . ASP A 1 90 ? -6.742 -7.319 13.075 1.00 90.69 90 ASP A C 1
ATOM 678 O O . ASP A 1 90 ? -7.879 -7.772 12.888 1.00 90.69 90 ASP A O 1
ATOM 682 N N . ASN A 1 91 ? -5.665 -7.854 12.494 1.00 86.94 91 ASN A N 1
ATOM 683 C CA . ASN A 1 91 ? -5.681 -8.956 11.521 1.00 86.94 91 ASN A CA 1
ATOM 684 C C . ASN A 1 91 ? -6.513 -8.696 10.248 1.00 86.94 91 ASN A C 1
ATOM 686 O O . ASN A 1 91 ? -6.906 -9.643 9.558 1.00 86.94 91 ASN A O 1
ATOM 690 N N . THR A 1 92 ? -6.824 -7.436 9.934 1.00 91.19 92 THR A N 1
ATOM 691 C CA . THR A 1 92 ? -7.407 -7.063 8.639 1.00 91.19 92 THR A CA 1
ATOM 692 C C . THR A 1 92 ? -6.316 -7.010 7.585 1.00 91.19 92 THR A C 1
ATOM 694 O O . THR A 1 92 ? -5.315 -6.309 7.758 1.00 91.19 92 THR A O 1
ATOM 697 N N . LEU A 1 93 ? -6.539 -7.741 6.493 1.00 91.00 93 LEU A N 1
ATOM 698 C CA . LEU A 1 93 ? -5.682 -7.743 5.318 1.00 91.00 93 LEU A CA 1
ATOM 699 C C . LEU A 1 93 ? -6.381 -7.015 4.185 1.00 91.00 93 LEU A C 1
ATOM 701 O O . LEU A 1 93 ? -7.523 -7.318 3.857 1.00 91.00 93 LEU A O 1
ATOM 705 N N . CYS A 1 94 ? -5.674 -6.079 3.573 1.00 90.75 94 CYS A N 1
ATOM 706 C CA . CYS A 1 94 ? -6.182 -5.292 2.464 1.00 90.75 94 CYS A CA 1
ATOM 707 C C . CYS A 1 94 ? -5.241 -5.414 1.278 1.00 90.75 94 CYS A C 1
ATOM 709 O O . CYS A 1 94 ? -4.021 -5.436 1.447 1.00 90.75 94 CYS A O 1
ATOM 711 N N . LYS A 1 95 ? -5.801 -5.444 0.073 1.00 89.06 95 LYS A N 1
ATOM 712 C CA . LYS A 1 95 ? -5.042 -5.441 -1.173 1.00 89.06 95 LYS A CA 1
ATOM 713 C C . LYS A 1 95 ? -5.386 -4.198 -1.977 1.00 89.06 95 LYS A C 1
ATOM 715 O O . LYS A 1 95 ? -6.535 -4.000 -2.368 1.00 89.06 95 LYS A O 1
ATOM 720 N N . VAL A 1 96 ? -4.391 -3.362 -2.225 1.00 89.94 96 VAL A N 1
ATOM 721 C CA . VAL A 1 96 ? -4.583 -2.035 -2.813 1.00 89.94 96 VAL A CA 1
ATOM 722 C C . VAL A 1 96 ? -3.624 -1.890 -3.984 1.00 89.94 96 VAL A C 1
ATOM 724 O O . VAL A 1 96 ? -2.453 -2.231 -3.856 1.00 89.94 96 VAL A O 1
ATOM 727 N N . SER A 1 97 ? -4.094 -1.393 -5.122 1.00 88.69 97 SER A N 1
ATOM 728 C CA . SER A 1 97 ? -3.235 -1.097 -6.269 1.00 88.69 97 SER A CA 1
ATOM 729 C C . SER A 1 97 ? -3.096 0.409 -6.431 1.00 88.69 97 SER A C 1
ATOM 731 O O . SER A 1 97 ? -4.093 1.125 -6.505 1.00 88.69 97 SER A O 1
ATOM 733 N N . ILE A 1 98 ? -1.861 0.898 -6.475 1.00 88.94 98 ILE A N 1
ATOM 734 C CA . ILE A 1 98 ? -1.550 2.280 -6.838 1.00 88.94 98 ILE A CA 1
ATOM 735 C C . ILE A 1 98 ? -1.216 2.281 -8.319 1.00 88.94 98 ILE A C 1
ATOM 737 O O . ILE A 1 98 ? -0.299 1.584 -8.732 1.00 88.94 98 ILE A O 1
ATOM 741 N N . THR A 1 99 ? -1.931 3.052 -9.125 1.00 86.62 99 THR A N 1
ATOM 742 C CA . THR A 1 99 ? -1.824 3.012 -10.586 1.00 86.62 99 THR A CA 1
ATOM 743 C C . THR A 1 99 ? -1.507 4.379 -11.168 1.00 86.62 99 THR A C 1
ATOM 745 O O . THR A 1 99 ? -1.862 5.412 -10.603 1.00 86.62 99 THR A O 1
ATOM 748 N N . THR A 1 100 ? -0.894 4.400 -12.347 1.00 77.88 100 THR A N 1
ATOM 749 C CA . THR A 1 100 ? -0.647 5.635 -13.105 1.00 77.88 100 THR A CA 1
ATOM 750 C C . THR A 1 100 ? -1.906 6.198 -13.771 1.00 77.88 100 THR A C 1
ATOM 752 O O . THR A 1 100 ? -1.826 7.255 -14.386 1.00 77.88 100 THR A O 1
ATOM 755 N N . ALA A 1 101 ? -3.055 5.511 -13.698 1.00 66.50 101 ALA A N 1
ATOM 756 C CA . ALA A 1 101 ? -4.307 5.914 -14.348 1.00 66.50 101 ALA A CA 1
ATOM 757 C C . ALA A 1 101 ? -4.193 6.188 -15.867 1.00 66.50 101 ALA A C 1
ATOM 759 O O . ALA A 1 101 ? -4.921 7.023 -16.398 1.00 66.50 101 ALA A O 1
ATOM 760 N N . ASN A 1 102 ? -3.289 5.488 -16.571 1.00 61.38 102 ASN A N 1
ATOM 761 C CA . ASN A 1 102 ? -2.976 5.684 -18.000 1.00 61.38 102 ASN A CA 1
ATOM 762 C C . ASN A 1 102 ? -2.373 7.057 -18.356 1.00 61.38 102 ASN A C 1
ATOM 764 O O . ASN A 1 102 ? -2.505 7.522 -19.485 1.00 61.38 102 ASN A O 1
ATOM 768 N N . THR A 1 103 ? -1.702 7.705 -17.408 1.00 62.03 103 THR A N 1
ATOM 769 C CA . THR A 1 103 ? -1.032 8.995 -17.630 1.00 62.03 103 THR A CA 1
ATOM 770 C C . THR A 1 103 ? 0.403 8.796 -18.139 1.00 62.03 103 THR A C 1
ATOM 772 O O . THR A 1 103 ? 1.062 7.821 -17.765 1.00 62.03 103 THR A O 1
ATOM 775 N N . SER A 1 104 ? 0.917 9.713 -18.962 1.00 61.00 104 SER A N 1
ATOM 776 C CA . SER A 1 104 ? 2.313 9.759 -19.443 1.00 61.00 104 SER A CA 1
ATOM 777 C C . SER A 1 104 ? 3.301 9.962 -18.286 1.00 61.00 104 SER A C 1
ATOM 779 O O . SER A 1 104 ? 2.913 10.597 -17.306 1.00 61.00 104 SER A O 1
ATOM 781 N N . PRO A 1 105 ? 4.553 9.453 -18.315 1.00 56.97 105 PRO A N 1
ATOM 782 C CA . PRO A 1 105 ? 5.552 9.706 -17.264 1.00 56.97 105 PRO A CA 1
ATOM 783 C C . 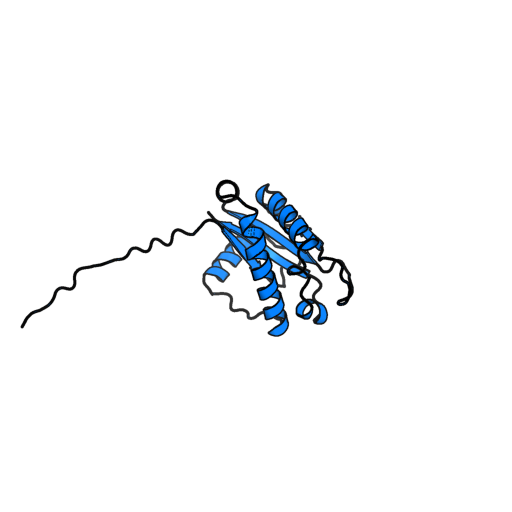PRO A 1 105 ? 5.679 11.166 -16.830 1.00 56.97 105 PRO A C 1
ATOM 785 O O . PRO A 1 105 ? 5.827 11.432 -15.640 1.00 56.97 105 PRO A O 1
ATOM 788 N N . ASP A 1 106 ? 5.485 12.084 -17.772 1.00 60.28 106 ASP A N 1
ATOM 789 C CA . ASP A 1 106 ? 5.564 13.530 -17.558 1.00 60.28 106 ASP A CA 1
ATOM 790 C C . ASP A 1 106 ? 4.269 14.165 -17.015 1.00 60.28 106 ASP A C 1
ATOM 792 O O . ASP A 1 106 ? 4.246 15.350 -16.665 1.00 60.28 106 ASP A O 1
ATOM 796 N N . ASP A 1 107 ? 3.172 13.407 -16.948 1.00 62.41 107 ASP A N 1
ATOM 797 C CA . ASP A 1 107 ? 1.895 13.914 -16.460 1.00 62.41 107 ASP A CA 1
ATOM 798 C C . ASP A 1 107 ? 1.941 14.133 -14.948 1.00 62.41 107 ASP A C 1
ATOM 800 O O . ASP A 1 107 ? 2.225 13.236 -14.155 1.00 62.41 107 ASP A O 1
ATOM 804 N N . LYS A 1 108 ? 1.546 15.340 -14.538 1.00 57.97 108 LYS A N 1
ATOM 805 C CA . LYS A 1 108 ? 1.446 15.746 -13.128 1.00 57.97 108 LYS A CA 1
ATOM 806 C C . LYS A 1 108 ? 0.226 15.172 -12.402 1.00 57.97 108 LYS A C 1
ATOM 808 O O . LYS A 1 108 ? 0.002 15.508 -11.240 1.00 57.97 108 LYS A O 1
ATOM 813 N N . SER A 1 109 ? -0.597 14.382 -13.085 1.00 60.59 109 SER A N 1
ATOM 814 C CA . SER A 1 109 ? -1.805 13.806 -12.503 1.00 60.59 109 SER A CA 1
ATOM 815 C C . SER A 1 109 ? -1.437 12.838 -11.373 1.00 60.59 109 SER A C 1
ATOM 817 O O . SER A 1 109 ? -0.542 12.008 -11.550 1.00 60.59 109 SER A O 1
ATOM 819 N N . PRO A 1 110 ? -2.098 12.926 -10.206 1.00 61.31 110 PRO A N 1
ATOM 820 C CA . PRO A 1 110 ? -1.806 12.040 -9.089 1.00 61.31 110 PRO A CA 1
ATOM 821 C C . PRO A 1 110 ? -2.131 10.581 -9.452 1.00 61.31 110 PRO A C 1
ATOM 823 O O . PRO A 1 110 ? -3.020 10.335 -10.277 1.00 61.31 110 PRO A O 1
ATOM 826 N N . PRO A 1 111 ? -1.446 9.598 -8.839 1.00 75.31 111 PRO A N 1
ATOM 827 C CA . PRO A 1 111 ? -1.794 8.197 -9.031 1.00 75.31 111 PRO A CA 1
ATOM 828 C C . PRO A 1 111 ? -3.249 7.926 -8.629 1.00 75.31 111 PRO A C 1
ATOM 830 O O . PRO A 1 111 ? -3.786 8.556 -7.719 1.00 75.31 111 PRO A O 1
ATOM 833 N N . SER A 1 112 ? -3.886 6.952 -9.276 1.00 79.88 112 SER A N 1
ATOM 834 C CA . SER A 1 112 ? -5.194 6.444 -8.850 1.00 79.88 112 SER A CA 1
ATOM 835 C C . SER A 1 112 ? -5.026 5.220 -7.968 1.00 79.88 112 SER A C 1
ATOM 837 O O . SER A 1 112 ? -4.207 4.349 -8.258 1.00 79.88 112 SER A O 1
ATOM 839 N N . VAL A 1 113 ? -5.829 5.131 -6.918 1.00 80.81 113 VAL A N 1
ATOM 840 C CA . VAL A 1 113 ? -5.852 3.990 -6.003 1.00 80.81 113 VAL A CA 1
ATOM 841 C C . VAL A 1 113 ? -7.038 3.113 -6.380 1.00 80.81 113 VAL A C 1
ATOM 843 O O . VAL A 1 113 ? -8.139 3.612 -6.592 1.00 80.81 113 VAL A O 1
ATOM 846 N N . LEU A 1 114 ? -6.817 1.809 -6.484 1.00 81.19 114 LEU A N 1
ATOM 847 C CA . LEU A 1 114 ? -7.862 0.829 -6.740 1.00 81.19 114 LEU A CA 1
ATOM 848 C C . LEU A 1 114 ? -7.921 -0.150 -5.571 1.00 81.19 114 LEU A C 1
ATOM 850 O O . LEU A 1 114 ? -6.935 -0.828 -5.265 1.00 81.19 114 LEU A O 1
ATOM 854 N N . SER A 1 115 ? -9.097 -0.264 -4.954 1.00 76.38 115 SER A N 1
ATOM 855 C CA . SER A 1 115 ? -9.427 -1.441 -4.151 1.00 76.38 115 SER A CA 1
ATOM 856 C C . SER A 1 115 ? -9.572 -2.632 -5.093 1.00 76.38 115 SER A C 1
ATOM 858 O O . SER A 1 115 ? -10.382 -2.608 -6.024 1.00 76.38 115 SER A O 1
ATOM 860 N N . LEU A 1 116 ? -8.783 -3.680 -4.872 1.00 72.69 116 LEU A N 1
ATOM 861 C CA . LEU A 1 116 ? -8.886 -4.912 -5.649 1.00 72.69 116 LEU A CA 1
ATOM 862 C C . LEU A 1 116 ? -10.046 -5.742 -5.093 1.00 72.69 116 LEU A C 1
ATOM 864 O O . LEU A 1 116 ? -9.846 -6.620 -4.261 1.00 72.69 116 LEU A O 1
ATOM 868 N N . ASN A 1 117 ? -11.272 -5.396 -5.492 1.00 62.16 117 ASN A N 1
ATOM 869 C CA . ASN A 1 117 ? -12.517 -5.948 -4.935 1.00 62.16 117 ASN A CA 1
ATOM 870 C C . ASN A 1 117 ? -12.669 -7.469 -5.108 1.00 62.16 117 ASN A C 1
ATOM 872 O O . ASN A 1 117 ? -13.473 -8.075 -4.408 1.00 62.16 117 ASN A O 1
ATOM 876 N N . ASP A 1 118 ? -11.868 -8.082 -5.980 1.00 68.00 118 ASP A N 1
ATOM 877 C CA . ASP A 1 118 ? -11.779 -9.538 -6.124 1.00 68.00 118 ASP A CA 1
ATOM 878 C C . ASP A 1 118 ? -11.106 -10.213 -4.912 1.00 68.00 118 ASP A C 1
ATOM 880 O O . ASP A 1 118 ? -11.166 -11.431 -4.768 1.00 68.00 118 ASP A O 1
ATOM 884 N N . PHE A 1 119 ? -10.481 -9.440 -4.014 1.00 77.81 119 PHE A N 1
ATOM 885 C CA . PHE A 1 119 ? -9.998 -9.918 -2.722 1.00 77.81 119 PHE A CA 1
ATOM 886 C C . PHE A 1 119 ? -11.093 -9.768 -1.648 1.00 77.81 119 PHE A C 1
ATOM 888 O O . PHE A 1 119 ? -11.404 -8.637 -1.266 1.00 77.81 119 PHE A O 1
ATOM 895 N N . PRO A 1 120 ? -11.655 -10.869 -1.104 1.00 72.69 120 PRO A N 1
ATOM 896 C CA . PRO A 1 120 ? -12.834 -10.804 -0.234 1.00 72.69 120 PRO A CA 1
ATOM 897 C C . PRO A 1 120 ? -12.664 -9.947 1.025 1.00 72.69 120 PRO A C 1
ATOM 899 O O . PRO A 1 120 ? -13.629 -9.349 1.494 1.00 72.69 120 PRO A O 1
ATOM 902 N N . GLU A 1 121 ? -11.452 -9.843 1.581 1.00 82.50 121 GLU A N 1
ATOM 903 C CA . GLU A 1 121 ? -11.236 -9.028 2.783 1.00 82.50 121 GLU A CA 1
ATOM 904 C C . GLU A 1 121 ? -11.303 -7.517 2.523 1.00 82.50 121 GLU A C 1
ATOM 906 O O . GLU A 1 121 ? -11.529 -6.756 3.466 1.00 82.50 121 GLU A O 1
ATOM 911 N N . ASN A 1 122 ? -11.210 -7.061 1.268 1.00 85.50 122 ASN A N 1
ATOM 912 C CA . ASN A 1 122 ? -11.288 -5.634 0.947 1.00 85.50 122 ASN A CA 1
ATOM 913 C C . ASN A 1 122 ? -12.650 -5.000 1.273 1.00 85.50 122 ASN A C 1
ATOM 915 O O . ASN A 1 122 ? -12.729 -3.781 1.414 1.00 85.50 122 ASN A O 1
ATOM 919 N N . SER A 1 123 ? -13.713 -5.793 1.458 1.00 86.56 123 SER A N 1
ATOM 920 C CA . SER A 1 123 ? -15.016 -5.283 1.902 1.00 86.56 123 SER A CA 1
ATOM 921 C C . SER A 1 123 ? -15.093 -5.007 3.410 1.00 86.56 123 SER A C 1
ATOM 923 O O . SER A 1 123 ? -16.108 -4.497 3.885 1.00 86.56 123 SER A O 1
ATOM 925 N N . ARG A 1 124 ? -14.065 -5.360 4.196 1.00 91.06 124 ARG A N 1
ATOM 926 C CA . ARG A 1 124 ? -14.024 -5.073 5.639 1.00 91.06 124 ARG A CA 1
ATOM 927 C C . ARG A 1 124 ? -13.869 -3.571 5.876 1.00 91.06 124 ARG A C 1
ATOM 929 O O . ARG A 1 124 ? -13.137 -2.894 5.157 1.00 91.06 124 ARG A O 1
ATOM 936 N N . THR A 1 125 ? -14.487 -3.061 6.945 1.00 92.25 125 THR A N 1
ATOM 937 C CA . THR A 1 125 ? -14.453 -1.631 7.310 1.00 92.25 125 THR A CA 1
ATOM 938 C C . THR A 1 125 ? -13.035 -1.058 7.334 1.00 92.25 125 THR A C 1
ATOM 940 O O . THR A 1 125 ? -12.804 -0.008 6.743 1.00 92.25 125 THR A O 1
ATOM 943 N N . GLY A 1 126 ? -12.071 -1.785 7.914 1.00 92.69 126 GLY A N 1
ATOM 944 C CA . GLY A 1 126 ? -10.671 -1.352 7.954 1.00 92.69 126 GLY A CA 1
ATOM 945 C C . GLY A 1 126 ? -10.050 -1.149 6.567 1.00 92.69 126 GLY A C 1
ATOM 946 O O . GLY A 1 126 ? -9.319 -0.184 6.363 1.00 92.69 126 GLY A O 1
ATOM 947 N N . CYS A 1 127 ? -10.387 -1.986 5.579 1.00 93.62 127 CYS A N 1
ATOM 948 C CA . CYS A 1 127 ? -9.892 -1.834 4.207 1.00 93.62 127 CYS A CA 1
ATOM 949 C C . CYS A 1 127 ? -10.584 -0.715 3.437 1.00 93.62 127 CYS A C 1
ATOM 951 O O . CYS A 1 127 ? -9.937 -0.014 2.656 1.00 93.62 127 CYS A O 1
ATOM 953 N N . ILE A 1 128 ? -11.877 -0.503 3.686 1.00 92.31 128 ILE A N 1
ATOM 954 C CA . ILE A 1 128 ? -12.622 0.623 3.115 1.00 92.31 128 ILE A CA 1
ATOM 955 C C . ILE A 1 128 ? -12.026 1.947 3.611 1.00 92.31 128 ILE A C 1
ATOM 957 O O . ILE A 1 128 ? -11.797 2.859 2.815 1.00 92.31 128 ILE A O 1
ATOM 961 N N . GLU A 1 129 ? -11.752 2.063 4.911 1.00 94.50 129 GLU A N 1
ATOM 962 C CA . GLU A 1 129 ? -11.135 3.259 5.495 1.00 94.50 129 GLU A CA 1
ATOM 963 C C . GLU A 1 129 ? -9.688 3.451 5.039 1.00 94.50 129 GLU A C 1
ATOM 965 O O . GLU A 1 129 ? -9.311 4.558 4.651 1.00 94.50 129 GLU A O 1
ATOM 970 N N . LEU A 1 130 ? -8.897 2.375 5.007 1.00 94.94 130 LEU A N 1
ATOM 971 C CA . LEU A 1 130 ? -7.544 2.387 4.455 1.00 94.94 130 LEU A CA 1
ATOM 972 C C . LEU A 1 130 ? -7.522 2.914 3.026 1.00 94.94 130 LEU A C 1
ATOM 974 O O . LEU A 1 130 ? -6.777 3.849 2.746 1.00 94.94 130 LEU A O 1
ATOM 978 N N . THR A 1 131 ? -8.351 2.363 2.143 1.00 93.12 131 THR A N 1
ATOM 979 C CA . THR A 1 131 ? -8.368 2.758 0.730 1.00 93.12 131 THR A CA 1
ATOM 980 C C . THR A 1 131 ? -8.702 4.241 0.580 1.00 93.12 131 THR A C 1
ATOM 982 O O . THR A 1 131 ? -7.958 4.960 -0.080 1.00 93.12 131 THR A O 1
ATOM 985 N N . LYS A 1 132 ? -9.732 4.736 1.281 1.00 92.69 132 LYS A N 1
ATOM 986 C CA . LYS A 1 132 ? -10.108 6.163 1.269 1.00 92.69 132 LYS A CA 1
ATOM 987 C C . LYS A 1 132 ? -8.990 7.077 1.774 1.00 92.69 132 LYS A C 1
ATOM 989 O O . LYS A 1 132 ? -8.759 8.154 1.221 1.00 92.69 132 LYS A O 1
ATOM 994 N N . ASN A 1 133 ? -8.292 6.671 2.833 1.00 94.19 133 ASN A N 1
ATOM 995 C CA . ASN A 1 133 ? -7.187 7.452 3.381 1.00 94.19 133 ASN A CA 1
ATOM 996 C C . ASN A 1 133 ? -5.982 7.465 2.428 1.00 94.19 133 ASN A C 1
ATOM 998 O O . ASN A 1 133 ? -5.381 8.521 2.231 1.00 94.19 133 ASN A O 1
ATOM 1002 N N . ILE A 1 134 ? -5.667 6.336 1.784 1.00 93.19 134 ILE A N 1
ATOM 1003 C CA . ILE A 1 134 ? -4.623 6.266 0.752 1.00 93.19 134 ILE A CA 1
ATOM 1004 C C . ILE A 1 134 ? -5.007 7.141 -0.450 1.00 93.19 134 ILE A C 1
ATOM 1006 O O . ILE A 1 134 ? -4.191 7.958 -0.863 1.00 93.19 134 ILE A O 1
ATOM 1010 N N . GLU A 1 135 ? -6.240 7.052 -0.962 1.00 91.00 135 GLU A N 1
ATOM 1011 C CA . GLU A 1 135 ? -6.756 7.904 -2.051 1.00 91.00 135 GLU A CA 1
ATOM 1012 C C . GLU A 1 135 ? -6.539 9.389 -1.761 1.00 91.00 135 GLU A C 1
ATOM 1014 O O . GLU A 1 135 ? -5.973 10.123 -2.576 1.00 91.00 135 GLU A O 1
ATOM 1019 N N . LYS A 1 136 ? -6.924 9.833 -0.561 1.00 89.50 136 LYS A N 1
ATOM 1020 C CA . LYS A 1 136 ? -6.752 11.223 -0.137 1.00 89.50 136 LYS A CA 1
ATOM 1021 C C . LYS A 1 136 ? -5.280 11.631 -0.071 1.00 89.50 136 LYS A C 1
ATOM 1023 O O . LYS A 1 136 ? -4.932 12.731 -0.501 1.00 89.50 136 LYS A O 1
ATOM 1028 N N . LEU A 1 137 ? -4.417 10.781 0.485 1.00 90.81 137 LEU A N 1
ATOM 1029 C CA . LEU A 1 137 ? -2.986 11.063 0.616 1.00 90.81 137 LEU A CA 1
ATOM 1030 C C . LEU A 1 137 ? -2.302 11.144 -0.749 1.00 90.81 137 LEU A C 1
ATOM 1032 O O . LEU A 1 137 ? -1.563 12.092 -1.010 1.00 90.81 137 LEU A O 1
ATOM 1036 N N . VAL A 1 138 ? -2.585 10.188 -1.629 1.00 87.44 138 VAL A N 1
ATOM 1037 C CA . VAL A 1 138 ? -2.031 10.127 -2.983 1.00 87.44 138 VAL A CA 1
ATOM 1038 C C . VAL A 1 138 ? -2.485 11.324 -3.822 1.00 87.44 138 VAL A C 1
ATOM 1040 O O . VAL A 1 138 ? -1.682 11.908 -4.545 1.00 87.44 138 VAL A O 1
ATOM 1043 N N . GLY A 1 139 ? -3.738 11.758 -3.670 1.00 82.75 139 GLY A N 1
ATOM 1044 C CA . GLY A 1 139 ? -4.265 12.937 -4.358 1.00 82.75 139 GLY A CA 1
ATOM 1045 C C . GLY A 1 139 ? -3.734 14.285 -3.852 1.00 82.75 139 GLY A C 1
ATOM 1046 O O . GLY A 1 139 ? -3.920 15.292 -4.530 1.00 82.75 139 GLY A O 1
ATOM 1047 N N . SER A 1 140 ? -3.099 14.341 -2.675 1.00 83.06 140 SER A N 1
ATOM 1048 C CA . SER A 1 140 ? -2.705 15.607 -2.026 1.00 83.06 140 SER A CA 1
ATOM 1049 C C . SER A 1 140 ? -1.217 15.736 -1.698 1.00 83.06 140 SER A C 1
ATOM 1051 O O . SER A 1 140 ? -0.748 16.841 -1.420 1.00 83.06 140 SER A O 1
ATOM 1053 N N . SER A 1 141 ? -0.451 14.644 -1.731 1.00 82.38 141 SER A N 1
ATOM 1054 C CA . SER A 1 141 ? 0.966 14.641 -1.375 1.00 82.38 141 SER A CA 1
ATOM 1055 C C . SER A 1 141 ? 1.855 14.490 -2.606 1.00 82.38 141 SER A C 1
ATOM 1057 O O . SER A 1 141 ? 1.879 13.437 -3.233 1.00 82.38 141 SER A O 1
ATOM 1059 N N . ALA A 1 142 ? 2.669 15.512 -2.891 1.00 79.62 142 ALA A N 1
ATOM 1060 C CA . ALA A 1 142 ? 3.661 15.460 -3.971 1.00 79.62 142 ALA A CA 1
ATOM 1061 C C . ALA A 1 142 ? 4.674 14.306 -3.804 1.00 79.62 142 ALA A C 1
ATOM 1063 O O . ALA A 1 142 ? 5.137 13.736 -4.785 1.00 79.62 142 ALA A O 1
ATOM 1064 N N . GLU A 1 143 ? 4.978 13.925 -2.559 1.00 83.56 143 GLU A N 1
ATOM 1065 C CA . GLU A 1 143 ? 5.876 12.807 -2.228 1.00 83.56 143 GLU A CA 1
ATOM 1066 C C . GLU A 1 143 ? 5.259 11.428 -2.510 1.00 83.56 143 GLU A C 1
ATOM 1068 O O . GLU A 1 143 ? 5.976 10.432 -2.539 1.00 83.56 143 GLU A O 1
ATOM 1073 N N . LEU A 1 144 ? 3.938 11.362 -2.712 1.00 86.94 144 LEU A N 1
ATOM 1074 C CA . LEU A 1 144 ? 3.216 10.153 -3.115 1.00 86.94 144 LEU A CA 1
ATOM 1075 C C . LEU A 1 144 ? 2.866 10.159 -4.608 1.00 86.94 144 LEU A C 1
ATOM 1077 O O . LEU A 1 144 ? 1.955 9.446 -5.030 1.00 86.94 144 LEU A O 1
ATOM 1081 N N . GLY A 1 145 ? 3.608 10.925 -5.414 1.00 85.94 145 GLY A N 1
ATOM 1082 C CA . GLY A 1 145 ? 3.613 10.769 -6.865 1.00 85.94 145 GLY A CA 1
ATOM 1083 C C . GLY A 1 145 ? 4.076 9.368 -7.277 1.00 85.94 145 GLY A C 1
ATOM 1084 O O . GLY A 1 145 ? 4.849 8.717 -6.570 1.00 85.94 145 GLY A O 1
ATOM 1085 N N . PHE A 1 146 ? 3.590 8.883 -8.422 1.00 86.19 146 PHE A N 1
ATOM 1086 C CA . PHE A 1 146 ? 3.984 7.563 -8.912 1.00 86.19 146 PHE A CA 1
ATOM 1087 C C . PHE A 1 146 ? 5.478 7.588 -9.281 1.00 86.19 146 PHE A C 1
ATOM 1089 O O . PHE A 1 146 ? 5.896 8.520 -9.972 1.00 86.19 146 PHE A O 1
ATOM 1096 N N . PRO A 1 147 ? 6.304 6.614 -8.853 1.00 87.50 147 PRO A N 1
ATOM 1097 C CA . PRO A 1 147 ? 7.744 6.690 -9.083 1.00 87.50 147 PRO A CA 1
ATOM 1098 C C . PRO A 1 147 ? 8.092 6.656 -10.576 1.00 87.50 147 PRO A C 1
ATOM 1100 O O . PRO A 1 147 ? 7.722 5.711 -11.275 1.00 87.50 147 PRO A O 1
ATOM 1103 N N . ALA A 1 148 ? 8.854 7.646 -11.049 1.00 86.25 148 ALA A N 1
ATOM 1104 C CA . ALA A 1 148 ? 9.292 7.718 -12.446 1.00 86.25 148 ALA A CA 1
ATOM 1105 C C . ALA A 1 148 ? 10.072 6.462 -12.863 1.00 86.25 148 ALA A C 1
ATOM 1107 O O . ALA A 1 148 ? 9.716 5.828 -13.846 1.00 86.25 148 ALA A O 1
ATOM 1108 N N . SER A 1 149 ? 11.016 5.994 -12.034 1.00 86.44 149 SER A N 1
ATOM 1109 C CA . SER A 1 149 ? 11.797 4.784 -12.332 1.00 86.44 149 SER A CA 1
ATOM 1110 C C . SER A 1 149 ? 10.944 3.525 -12.515 1.00 86.44 149 SER A C 1
ATOM 1112 O O . SER A 1 149 ? 11.307 2.640 -13.282 1.00 86.44 149 SER A O 1
ATOM 1114 N N . VAL A 1 150 ? 9.795 3.431 -11.841 1.00 85.44 150 VAL A N 1
ATOM 1115 C CA . VAL A 1 150 ? 8.842 2.322 -12.012 1.00 85.44 150 VAL A CA 1
ATOM 1116 C C . VAL A 1 150 ? 8.114 2.468 -13.350 1.00 85.44 150 VAL A C 1
ATOM 1118 O O . VAL A 1 150 ? 8.006 1.511 -14.116 1.00 85.44 150 VAL A O 1
ATOM 1121 N N . LYS A 1 151 ? 7.676 3.688 -13.661 1.00 82.88 151 LYS A N 1
ATOM 1122 C CA . LYS A 1 151 ? 6.903 4.017 -14.858 1.00 82.88 151 LYS A CA 1
ATOM 1123 C C . LYS A 1 151 ? 7.712 3.935 -16.152 1.00 82.88 151 LYS A C 1
ATOM 1125 O O . LYS A 1 151 ? 7.229 3.368 -17.128 1.00 82.88 151 LYS A O 1
ATOM 1130 N N . ASP A 1 152 ? 8.947 4.424 -16.137 1.00 84.88 152 ASP A N 1
ATOM 1131 C CA . ASP A 1 152 ? 9.878 4.407 -17.273 1.00 84.88 152 ASP A CA 1
ATOM 1132 C C . ASP A 1 152 ? 10.272 2.976 -17.669 1.00 84.88 152 ASP A C 1
ATOM 1134 O O . ASP A 1 152 ? 10.632 2.710 -18.813 1.00 84.88 152 ASP A O 1
ATOM 1138 N N . ASN A 1 153 ? 10.130 2.028 -16.737 1.00 82.06 153 ASN A N 1
ATOM 1139 C CA . ASN A 1 153 ? 10.308 0.595 -16.967 1.00 82.06 153 ASN A CA 1
ATOM 1140 C C . ASN A 1 153 ? 8.994 -0.122 -17.352 1.00 82.06 153 ASN A C 1
ATOM 1142 O O . ASN A 1 153 ? 8.930 -1.350 -17.340 1.00 82.06 153 ASN A O 1
ATOM 1146 N N . GLY A 1 154 ? 7.940 0.624 -17.698 1.00 79.31 154 GLY A N 1
ATOM 1147 C CA . GLY A 1 154 ? 6.681 0.091 -18.229 1.00 79.31 154 GLY A CA 1
ATOM 1148 C C . GLY A 1 154 ? 5.690 -0.423 -17.183 1.00 79.31 154 GLY A C 1
ATOM 1149 O O . GLY A 1 154 ? 4.650 -0.970 -17.551 1.00 79.31 154 GLY A O 1
ATOM 1150 N N . LEU A 1 155 ? 5.964 -0.250 -15.886 1.00 81.88 155 LEU A N 1
ATOM 1151 C CA . LEU A 1 155 ? 5.051 -0.673 -14.825 1.00 81.88 155 LEU A CA 1
ATOM 1152 C C . LEU A 1 155 ? 4.034 0.424 -14.533 1.00 81.88 155 LEU A C 1
ATOM 1154 O O . LEU A 1 155 ? 4.371 1.533 -14.119 1.00 81.88 155 LEU A O 1
ATOM 1158 N N . LEU A 1 156 ? 2.764 0.088 -14.734 1.00 81.75 156 LEU A N 1
ATOM 1159 C CA . LEU A 1 156 ? 1.647 1.023 -14.591 1.00 81.75 156 LEU A CA 1
ATOM 1160 C C . LEU A 1 156 ? 0.928 0.899 -13.243 1.00 81.75 156 LEU A C 1
ATOM 1162 O O . LEU A 1 156 ? 0.012 1.676 -12.968 1.00 81.75 156 LEU A O 1
ATOM 1166 N N . SER A 1 157 ? 1.328 -0.063 -12.408 1.00 86.00 157 SER A N 1
ATOM 1167 C CA . SER A 1 157 ? 0.803 -0.226 -11.059 1.00 86.00 157 SER A CA 1
ATOM 1168 C C . SER A 1 157 ? 1.831 -0.767 -10.067 1.00 86.00 157 SER A C 1
ATOM 1170 O O . SER A 1 157 ? 2.771 -1.469 -10.434 1.00 86.00 157 SER A O 1
ATOM 1172 N N . ILE A 1 158 ? 1.625 -0.431 -8.796 1.00 87.31 158 ILE A N 1
ATOM 1173 C CA . ILE A 1 158 ? 2.283 -1.018 -7.633 1.00 87.31 158 ILE A CA 1
ATOM 1174 C C . ILE A 1 158 ? 1.175 -1.646 -6.791 1.00 87.31 158 ILE A C 1
ATOM 1176 O O . ILE A 1 158 ? 0.373 -0.938 -6.177 1.00 87.31 158 ILE A O 1
ATOM 1180 N N . ASP A 1 159 ? 1.125 -2.973 -6.781 1.00 87.06 159 ASP A N 1
ATOM 1181 C CA . ASP A 1 159 ? 0.156 -3.727 -5.992 1.00 87.06 159 ASP A CA 1
ATOM 1182 C C . ASP A 1 159 ? 0.727 -3.962 -4.589 1.00 87.06 159 ASP A C 1
ATOM 1184 O O . ASP A 1 159 ? 1.870 -4.395 -4.419 1.00 87.06 159 ASP A O 1
ATOM 1188 N N . LEU A 1 160 ? -0.071 -3.639 -3.576 1.00 89.88 160 LEU A N 1
ATOM 1189 C CA . LEU A 1 160 ? 0.314 -3.627 -2.172 1.00 89.88 160 LEU A CA 1
ATOM 1190 C C . LEU A 1 160 ? -0.609 -4.527 -1.356 1.00 89.88 160 LEU A C 1
ATOM 1192 O O . LEU A 1 160 ? -1.819 -4.577 -1.582 1.00 89.88 160 LEU A O 1
ATOM 1196 N N . ILE A 1 161 ? -0.031 -5.174 -0.353 1.00 89.94 161 ILE A N 1
ATOM 1197 C CA . ILE A 1 161 ? -0.749 -5.857 0.719 1.00 89.94 161 ILE A CA 1
ATOM 1198 C C . ILE A 1 161 ? -0.525 -5.057 1.998 1.00 89.94 161 ILE A C 1
ATOM 1200 O O . ILE A 1 161 ? 0.612 -4.756 2.360 1.00 89.94 161 ILE A O 1
ATOM 1204 N N . VAL A 1 162 ? -1.603 -4.714 2.692 1.00 92.12 162 VAL A N 1
ATOM 1205 C CA . VAL A 1 162 ? -1.558 -3.947 3.935 1.00 92.12 162 VAL A CA 1
ATOM 1206 C C . VAL A 1 162 ? -2.176 -4.766 5.056 1.00 92.12 162 VAL A C 1
ATOM 1208 O O . VAL A 1 162 ? -3.300 -5.244 4.928 1.00 92.12 162 VAL A O 1
ATOM 1211 N N . SER A 1 163 ? -1.438 -4.915 6.152 1.00 91.94 163 SER A N 1
ATOM 1212 C CA . SER A 1 163 ? -1.881 -5.615 7.353 1.00 91.94 163 SER A CA 1
ATOM 1213 C C . SER A 1 163 ? -1.954 -4.647 8.521 1.00 91.94 163 SER A C 1
ATOM 1215 O O . SER A 1 163 ? -0.960 -3.997 8.862 1.00 91.94 163 SER A O 1
ATOM 1217 N N . PHE A 1 164 ? -3.112 -4.607 9.170 1.00 92.19 164 PHE A N 1
ATOM 1218 C CA . PHE A 1 164 ? -3.254 -4.008 10.492 1.00 92.19 164 PHE A CA 1
ATOM 1219 C C . PHE A 1 164 ? -2.742 -4.992 11.543 1.00 92.19 164 PHE A C 1
ATOM 1221 O O . PHE A 1 164 ? -3.128 -6.162 11.545 1.00 92.19 164 PHE A O 1
ATOM 1228 N N . THR A 1 165 ? -1.868 -4.518 12.424 1.00 86.62 165 THR A N 1
ATOM 1229 C CA . THR A 1 165 ? -1.358 -5.273 13.572 1.00 86.62 165 THR A CA 1
ATOM 1230 C C . THR A 1 165 ? -1.573 -4.453 14.832 1.00 86.62 165 THR A C 1
ATOM 1232 O O . THR A 1 165 ? -1.346 -3.244 14.802 1.00 86.62 165 THR A O 1
ATOM 1235 N N . LYS A 1 166 ? -1.996 -5.083 15.923 1.00 78.19 166 LYS A N 1
ATOM 1236 C CA . LYS A 1 166 ? -2.112 -4.462 17.246 1.00 78.19 166 LYS A CA 1
ATOM 1237 C C . LYS A 1 166 ? -0.867 -4.665 18.113 1.00 78.19 166 LYS A C 1
ATOM 1239 O O . LYS A 1 166 ? -0.222 -5.725 17.981 1.00 78.19 166 LYS A O 1
#